Protein AF-A0A9C9TGR4-F1 (afdb_monomer)

Foldseek 3Di:
DDDDDDDPPDPPPPPPPPPPPPCPDDDPPPPVPPPPDVVNPPPPVVCQQVPPVQVVCVVVVHQHPVNVVVVVVVLVVVLVVDPQLVVLVVQLVVCVVVVNPPSNVVSVVSNVVSSD

Sequence (116 aa):
MPAAGADASATETTTADTGTAATTGGQIVKDGSTMPLEDAAGTADTDVAMSAQDVKAQQEGANTAAAAAAAGTQARATASSDPAFTAALEKARTALEQGDEAACLTAVEEARAIQG

Organism: NCBI:txid182270

Mean predicted aligned error: 19.29 Å

Solvent-accessible surface area (backbone atoms only — not comparable to full-atom values): 7264 Å² total; per-residue (Å²): 129,80,84,88,91,76,83,78,74,76,81,78,77,74,74,76,79,77,71,80,72,76,84,71,88,75,83,84,71,86,75,54,85,82,54,83,50,85,82,63,69,66,88,70,57,59,62,61,61,66,23,77,66,26,60,45,18,67,75,70,72,46,86,27,53,67,54,48,51,52,49,50,51,51,52,49,53,54,49,68,66,32,69,67,35,46,51,21,52,51,49,22,51,56,18,57,78,70,68,37,64,67,56,20,50,53,22,50,49,54,33,47,62,68,74,104

pLDDT: mean 71.84, std 17.0, range [39.28, 96.06]

Secondary structure (DSSP, 8-state):
------------------------S------STTS--TTS--S--HHHHTSHHHHHHHHHT---HHHHHHHHHHHHHHHTT-HHHHHHHHHHHHHHHHT-HHHHHHHHHHHHHT--

Structure (mmCIF, N/CA/C/O backbone):
data_AF-A0A9C9TGR4-F1
#
_entry.id   AF-A0A9C9TGR4-F1
#
loop_
_atom_site.group_PDB
_atom_site.id
_atom_site.type_symbol
_atom_site.label_atom_id
_atom_site.label_alt_id
_atom_site.label_comp_id
_atom_site.label_asym_id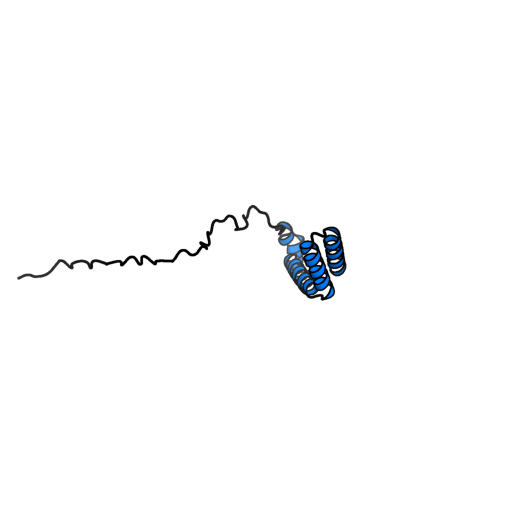
_atom_site.label_entity_id
_atom_site.label_seq_id
_atom_site.pdbx_PDB_ins_code
_atom_site.Cartn_x
_atom_site.Cartn_y
_atom_site.Cartn_z
_atom_site.occupancy
_atom_site.B_iso_or_equiv
_atom_site.auth_seq_id
_atom_site.auth_comp_id
_atom_site.auth_asym_id
_atom_site.auth_atom_id
_atom_site.pdbx_PDB_model_num
ATOM 1 N N . MET A 1 1 ? 1.011 57.135 69.936 1.00 46.81 1 MET A N 1
ATOM 2 C CA . MET A 1 1 ? 2.371 56.562 70.030 1.00 46.81 1 MET A CA 1
ATOM 3 C C . MET A 1 1 ? 2.225 55.213 70.727 1.00 46.81 1 MET A C 1
ATOM 5 O O . MET A 1 1 ? 1.828 55.267 71.888 1.00 46.81 1 MET A O 1
ATOM 9 N N . PRO A 1 2 ? 2.467 54.042 70.090 1.00 44.19 2 PRO A N 1
ATOM 10 C CA . PRO A 1 2 ? 2.631 53.756 68.639 1.00 44.19 2 PRO A CA 1
ATOM 11 C C . PRO A 1 2 ? 1.321 54.040 67.844 1.00 44.19 2 PRO A C 1
ATOM 13 O O . PRO A 1 2 ? 0.483 54.764 68.388 1.00 44.19 2 PRO A O 1
ATOM 16 N N . ALA A 1 3 ? 1.060 53.699 66.566 1.00 39.28 3 ALA A N 1
ATOM 17 C CA . ALA A 1 3 ? 1.812 53.127 65.419 1.00 39.28 3 ALA A CA 1
ATOM 18 C C . ALA A 1 3 ? 1.600 51.632 64.999 1.00 39.28 3 ALA A C 1
ATOM 20 O O . ALA A 1 3 ? 1.877 50.722 65.763 1.00 39.28 3 ALA A O 1
ATOM 21 N N . ALA A 1 4 ? 1.214 51.454 63.719 1.00 44.72 4 ALA A N 1
ATOM 22 C CA . ALA A 1 4 ? 1.365 50.316 62.778 1.00 44.72 4 ALA A CA 1
ATOM 23 C C . ALA A 1 4 ? 0.790 48.903 63.071 1.00 44.72 4 ALA A C 1
ATOM 25 O O . ALA A 1 4 ? 1.081 48.294 64.094 1.00 44.72 4 ALA A O 1
ATOM 26 N N . GLY A 1 5 ? 0.101 48.324 62.066 1.00 43.41 5 GLY A N 1
ATOM 27 C CA . GLY A 1 5 ? -0.085 46.865 61.955 1.00 43.41 5 GLY A CA 1
ATOM 28 C C . GLY A 1 5 ? -1.449 46.343 61.477 1.00 43.41 5 GLY A C 1
ATOM 29 O O . GLY A 1 5 ? -2.063 45.570 62.201 1.00 43.41 5 GLY A O 1
ATOM 30 N N . ALA A 1 6 ? -1.907 46.707 60.273 1.00 43.91 6 ALA A N 1
ATOM 31 C CA . ALA A 1 6 ? -2.901 45.928 59.516 1.00 43.91 6 ALA A CA 1
ATOM 32 C C . ALA A 1 6 ? -2.866 46.355 58.041 1.00 43.91 6 ALA A C 1
ATOM 34 O O . ALA A 1 6 ? -3.569 47.279 57.634 1.00 43.91 6 ALA A O 1
ATOM 35 N N . ASP A 1 7 ? -2.000 45.710 57.260 1.00 40.50 7 ASP A N 1
ATOM 36 C CA . ASP A 1 7 ? -1.973 45.865 55.807 1.00 40.50 7 ASP A CA 1
ATOM 37 C C . ASP A 1 7 ? -3.298 45.319 55.252 1.00 40.50 7 ASP A C 1
ATOM 39 O O . ASP A 1 7 ? -3.603 44.131 55.400 1.00 40.50 7 ASP A O 1
ATOM 43 N N . ALA A 1 8 ? -4.147 46.203 54.725 1.00 43.97 8 ALA A N 1
ATOM 44 C CA . ALA A 1 8 ? -5.459 45.828 54.214 1.00 43.97 8 ALA A CA 1
ATOM 45 C C . ALA A 1 8 ? -5.267 45.100 52.881 1.00 43.97 8 ALA A C 1
ATOM 47 O O . ALA A 1 8 ? -5.222 45.734 51.827 1.00 43.97 8 ALA A O 1
ATOM 48 N N . SER A 1 9 ? -5.106 43.775 52.977 1.00 42.88 9 SER A N 1
ATOM 49 C CA . SER A 1 9 ? -4.819 42.871 51.863 1.00 42.88 9 SER A CA 1
ATOM 50 C C . SER A 1 9 ? -5.637 43.246 50.630 1.00 42.88 9 SER A C 1
ATOM 52 O O . SER A 1 9 ? -6.867 43.348 50.694 1.00 42.88 9 SER A O 1
ATOM 54 N N . ALA A 1 10 ? -4.922 43.516 49.536 1.00 47.78 10 ALA A N 1
ATOM 55 C CA . ALA A 1 10 ? -5.503 44.020 48.307 1.00 47.78 10 ALA A CA 1
ATOM 56 C C . ALA A 1 10 ? -6.675 43.132 47.883 1.00 47.78 10 ALA A C 1
ATOM 58 O O . ALA A 1 10 ? -6.523 41.927 47.691 1.00 47.78 10 ALA A O 1
ATOM 59 N N . THR A 1 11 ? -7.851 43.739 47.722 1.00 45.28 11 THR A N 1
ATOM 60 C CA . THR A 1 11 ? -8.978 43.062 47.086 1.00 45.28 11 THR A CA 1
ATOM 61 C C . THR A 1 11 ? -8.608 42.849 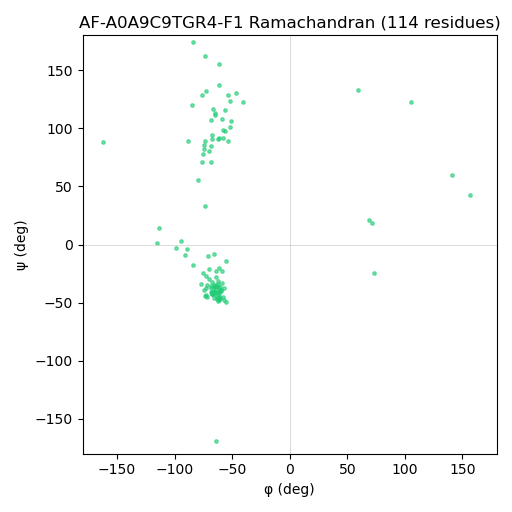45.626 1.00 45.28 11 THR A C 1
ATOM 63 O O . THR A 1 11 ? -8.797 43.746 44.800 1.00 45.28 11 THR A O 1
ATOM 66 N N . GLU A 1 12 ? -8.055 41.674 45.316 1.00 46.66 12 GLU A N 1
ATOM 67 C CA . GLU A 1 12 ? -7.906 41.186 43.950 1.00 46.66 12 GLU A CA 1
ATOM 68 C C . GLU A 1 12 ? -9.294 41.123 43.323 1.00 46.66 12 GLU A C 1
ATOM 70 O O . GLU A 1 12 ? -10.019 40.130 43.402 1.00 46.66 12 GLU A O 1
ATOM 75 N N . THR A 1 13 ? -9.667 42.224 42.676 1.00 48.62 13 THR A N 1
ATOM 76 C CA . THR A 1 13 ? -10.762 42.242 41.721 1.00 48.62 13 THR A CA 1
ATOM 77 C C . THR A 1 13 ? -10.266 41.469 40.512 1.00 48.62 13 THR A C 1
ATOM 79 O O . THR A 1 13 ? -9.804 42.041 39.527 1.00 48.62 13 THR A O 1
ATOM 82 N N . THR A 1 14 ? -10.332 40.140 40.616 1.00 50.38 14 THR A N 1
ATOM 83 C CA . THR A 1 14 ? -10.336 39.266 39.452 1.00 50.38 14 THR A CA 1
ATOM 84 C C . THR A 1 14 ? -11.591 39.628 38.679 1.00 50.38 14 THR A C 1
ATOM 86 O O . THR A 1 14 ? -12.676 39.102 38.928 1.00 50.38 14 THR A O 1
ATOM 89 N N . THR A 1 15 ? -11.446 40.582 37.761 1.00 44.88 15 THR A N 1
ATOM 90 C CA . THR A 1 15 ? -12.374 40.756 36.656 1.00 44.88 15 THR A CA 1
ATOM 91 C C . THR A 1 15 ? -12.369 39.430 35.921 1.00 44.88 15 THR A C 1
ATOM 93 O O . THR A 1 15 ? -11.447 39.138 35.161 1.00 44.88 15 THR A O 1
ATOM 96 N N . ALA A 1 16 ? -13.373 38.602 36.201 1.00 49.22 16 ALA A N 1
ATOM 97 C CA . ALA A 1 16 ? -13.662 37.461 35.367 1.00 49.22 16 ALA A CA 1
ATOM 98 C C . ALA A 1 16 ? -13.944 38.025 33.975 1.00 49.22 16 ALA A C 1
ATOM 100 O O . ALA A 1 16 ? -14.971 38.672 33.760 1.00 49.22 16 ALA A O 1
ATOM 101 N N . ASP A 1 17 ? -13.004 37.817 33.056 1.00 44.94 17 ASP A N 1
ATOM 102 C CA . ASP A 1 17 ? -13.261 37.981 31.639 1.00 44.94 17 ASP A CA 1
ATOM 103 C C . ASP A 1 17 ? -14.349 36.968 31.283 1.00 44.94 17 ASP A C 1
ATOM 105 O O . ASP A 1 17 ? -14.088 35.799 30.999 1.00 44.94 17 ASP A O 1
ATOM 109 N N . THR A 1 18 ? -15.610 37.401 31.351 1.00 51.25 18 THR A N 1
ATOM 110 C CA . THR A 1 18 ? -16.708 36.752 30.640 1.00 51.25 18 THR A CA 1
ATOM 111 C C . THR A 1 18 ? -16.488 37.004 29.159 1.00 51.25 18 THR A C 1
ATOM 113 O O . THR A 1 18 ? -17.205 37.787 28.527 1.00 51.25 18 THR A O 1
ATOM 116 N N . GLY A 1 19 ? -15.462 36.333 28.630 1.00 45.62 19 GLY A N 1
ATOM 117 C CA . GLY A 1 19 ? -15.147 36.245 27.225 1.00 45.62 19 GLY A CA 1
ATOM 118 C C . GLY A 1 19 ? -16.406 35.796 26.514 1.00 45.62 19 GLY A C 1
ATOM 119 O O . GLY A 1 19 ? -16.788 34.625 26.551 1.00 45.62 19 GLY A O 1
ATOM 120 N N . THR A 1 20 ? -17.084 36.762 25.900 1.00 53.00 20 THR A N 1
ATOM 121 C CA . THR A 1 20 ? -18.297 36.536 25.120 1.00 53.00 20 THR A CA 1
ATOM 122 C C . THR A 1 20 ? -17.862 35.933 23.791 1.00 53.00 20 THR A C 1
ATOM 124 O O . THR A 1 20 ? -17.868 36.573 22.742 1.00 53.00 20 THR A O 1
ATOM 127 N N . ALA A 1 21 ? -17.421 34.677 23.862 1.00 52.34 21 ALA A N 1
ATOM 128 C CA . ALA A 1 21 ? -17.152 33.834 22.720 1.00 52.34 21 ALA A CA 1
ATOM 129 C C . ALA A 1 21 ? -18.497 33.539 22.054 1.00 52.34 21 ALA A C 1
ATOM 131 O O . ALA A 1 21 ? -19.209 32.598 22.418 1.00 52.34 21 ALA A O 1
ATOM 132 N N . ALA A 1 22 ? -18.863 34.400 21.103 1.00 51.12 22 ALA A N 1
ATOM 133 C CA . ALA A 1 22 ? -20.032 34.230 20.261 1.00 51.12 22 ALA A CA 1
ATOM 134 C C . ALA A 1 22 ? -19.996 32.821 19.656 1.00 51.12 22 ALA A C 1
ATOM 136 O O . ALA A 1 22 ? -19.182 32.525 18.781 1.00 51.12 22 ALA A O 1
ATOM 137 N N . THR A 1 23 ? -20.862 31.941 20.162 1.00 51.59 23 THR A N 1
ATOM 138 C CA . THR A 1 23 ? -20.899 30.527 19.782 1.00 51.59 23 THR A CA 1
ATOM 139 C C . THR A 1 23 ? -21.538 30.399 18.402 1.00 51.59 23 THR A C 1
ATOM 141 O O . THR A 1 23 ? -22.706 30.053 18.256 1.00 51.59 23 THR A O 1
ATOM 144 N N . THR A 1 24 ? -20.751 30.700 17.371 1.00 52.72 24 THR A N 1
ATOM 145 C CA . THR A 1 24 ? -21.004 30.233 16.007 1.00 52.72 24 THR A CA 1
ATOM 146 C C . THR A 1 24 ? -20.396 28.838 15.908 1.00 52.72 24 THR A C 1
ATOM 148 O O . THR A 1 24 ? -19.217 28.661 16.199 1.00 52.72 24 THR A O 1
ATOM 151 N N . GLY A 1 25 ? -21.240 27.847 15.612 1.00 55.81 25 GLY A N 1
ATOM 152 C CA . GLY A 1 25 ? -21.001 26.425 15.882 1.00 55.81 25 GLY A CA 1
ATOM 153 C C . GLY A 1 25 ? -19.622 25.882 15.489 1.00 55.81 25 GLY A C 1
ATOM 154 O O . GLY A 1 25 ? -19.177 26.043 14.357 1.00 55.81 25 GLY A O 1
ATOM 155 N N . GLY A 1 26 ? -18.985 25.179 16.431 1.00 63.03 26 GLY A N 1
ATOM 156 C CA . GLY A 1 26 ? -17.687 24.537 16.207 1.00 63.03 26 GLY A CA 1
ATOM 157 C C . GLY A 1 26 ? -16.871 24.290 17.476 1.00 63.03 26 GLY A C 1
ATOM 158 O O . GLY A 1 26 ? -15.670 24.541 17.480 1.00 63.03 26 GLY A O 1
ATOM 159 N N . GLN A 1 27 ? -17.488 23.817 18.568 1.00 65.31 27 GLN A N 1
ATOM 160 C CA . GLN A 1 27 ? -16.698 23.335 19.707 1.00 65.31 27 GLN A CA 1
ATOM 161 C C . GLN A 1 27 ? -15.903 22.102 19.256 1.00 65.31 27 GLN A C 1
ATOM 163 O O . GLN A 1 27 ? -16.499 21.068 18.962 1.00 65.31 27 GLN A O 1
ATOM 168 N N . ILE A 1 28 ? -14.569 22.196 19.202 1.00 69.69 28 ILE A N 1
ATOM 169 C CA . ILE A 1 28 ? -13.706 21.030 18.965 1.00 69.69 28 ILE A CA 1
ATOM 170 C C . ILE A 1 28 ? -13.685 20.202 20.253 1.00 69.69 28 ILE A C 1
ATOM 172 O O . ILE A 1 28 ? -12.828 20.377 21.124 1.00 69.69 28 ILE A O 1
ATOM 176 N N . VAL A 1 29 ? -14.681 19.326 20.384 1.00 76.12 29 VAL A N 1
ATOM 177 C CA . VAL A 1 29 ? -14.792 18.384 21.496 1.00 76.12 29 VAL A CA 1
ATOM 178 C C . VAL A 1 29 ? -13.645 17.383 21.379 1.00 76.12 29 VAL A C 1
ATOM 180 O O . VAL A 1 29 ? -13.571 16.619 20.419 1.00 76.12 29 VAL A O 1
ATOM 183 N N . LYS A 1 30 ? -12.738 17.369 22.362 1.00 70.81 30 LYS A N 1
ATOM 184 C CA . LYS A 1 30 ? -11.688 16.341 22.477 1.00 70.81 30 LYS A CA 1
ATOM 185 C C . LYS A 1 30 ? -12.266 15.063 23.093 1.00 70.81 30 LYS A C 1
ATOM 187 O O . LYS A 1 30 ? -11.787 14.595 24.116 1.00 70.81 30 LYS A O 1
ATOM 192 N N . ASP A 1 31 ? -13.318 14.538 22.472 1.00 76.50 31 ASP A N 1
ATOM 193 C CA . ASP A 1 31 ? -14.173 13.456 22.985 1.00 76.50 31 ASP A CA 1
ATOM 194 C C . ASP A 1 31 ? -13.453 12.101 23.128 1.00 76.50 31 ASP A C 1
ATOM 196 O O . ASP A 1 31 ? -14.009 11.137 23.636 1.00 76.50 31 ASP A O 1
ATOM 200 N N . GLY A 1 32 ? -12.219 11.980 22.631 1.00 72.06 32 GLY A N 1
ATOM 201 C CA . GLY A 1 32 ? -11.479 10.715 22.591 1.00 72.06 32 GLY A CA 1
ATOM 202 C C . GLY A 1 32 ? -11.998 9.726 21.543 1.00 72.06 32 GLY A C 1
ATOM 203 O O . GLY A 1 32 ? -11.201 8.966 21.011 1.00 72.06 32 GLY A O 1
ATOM 204 N N . SER A 1 33 ? -13.267 9.824 21.139 1.00 72.62 33 SER A N 1
ATOM 205 C CA . SER A 1 33 ? -13.935 9.013 20.106 1.00 72.62 33 SER A CA 1
ATOM 206 C C . SER A 1 33 ? -13.259 8.997 18.725 1.00 72.62 33 SER A C 1
ATOM 208 O O . SER A 1 33 ? -13.588 8.155 17.894 1.00 72.62 33 SER A O 1
ATOM 210 N N . THR A 1 34 ? -12.318 9.911 18.457 1.00 69.38 34 THR A N 1
ATOM 211 C CA . THR A 1 34 ? -11.492 9.935 17.232 1.00 69.38 34 THR A CA 1
ATOM 212 C C . THR A 1 34 ? -9.999 9.711 17.488 1.00 69.38 34 THR A C 1
ATOM 214 O O . THR A 1 34 ? -9.211 9.782 16.545 1.00 69.38 34 THR A O 1
ATOM 217 N N . MET A 1 35 ? -9.573 9.495 18.736 1.00 71.50 35 MET A N 1
ATOM 218 C CA . MET A 1 35 ? -8.225 8.998 19.005 1.00 71.50 35 MET A CA 1
ATOM 219 C C . MET A 1 35 ? -8.212 7.500 18.684 1.00 71.50 35 MET A C 1
ATOM 221 O O . MET A 1 35 ? -9.085 6.783 19.176 1.00 71.50 35 MET A O 1
ATOM 225 N N . PRO A 1 36 ? -7.258 7.003 17.875 1.00 74.06 36 PRO A N 1
ATOM 226 C CA . PRO A 1 36 ? -7.051 5.570 17.740 1.00 74.06 36 PRO A CA 1
ATOM 227 C C . PRO A 1 36 ? -6.789 4.986 19.129 1.00 74.06 36 PRO A C 1
ATOM 229 O O . PRO A 1 36 ? -5.817 5.358 19.785 1.00 74.06 36 PRO A O 1
ATOM 232 N N . LEU A 1 37 ? -7.688 4.119 19.595 1.00 68.75 37 LEU A N 1
ATOM 233 C CA . LEU A 1 37 ? -7.466 3.351 20.815 1.00 68.75 37 LEU A CA 1
ATOM 234 C C . LEU A 1 37 ? -6.226 2.480 20.596 1.00 68.75 37 LEU A C 1
ATOM 236 O O . LEU A 1 37 ? -6.111 1.859 19.545 1.00 68.75 37 LEU A O 1
ATOM 240 N N . GLU A 1 38 ? -5.336 2.378 21.580 1.00 61.47 38 GLU A N 1
ATOM 241 C CA . GLU A 1 38 ? -4.162 1.488 21.491 1.00 61.47 38 GLU A CA 1
ATOM 242 C C . GLU A 1 38 ? -4.571 0.002 21.347 1.00 61.47 38 GLU A C 1
ATOM 244 O O . GLU A 1 38 ? -3.806 -0.809 20.834 1.00 61.47 38 GLU A O 1
ATOM 249 N N . ASP A 1 39 ? -5.811 -0.328 21.733 1.00 55.88 39 ASP A N 1
ATOM 250 C CA . ASP A 1 39 ? -6.475 -1.626 21.539 1.00 55.88 39 ASP A CA 1
ATOM 251 C C . ASP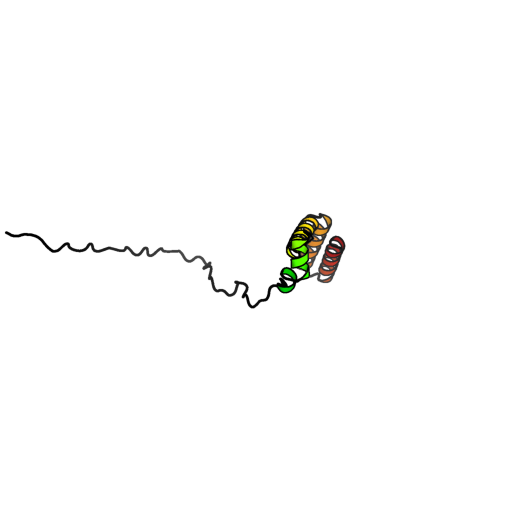 A 1 39 ? -6.945 -1.868 20.089 1.00 55.88 39 ASP A C 1
ATOM 253 O O . ASP A 1 39 ? -7.034 -3.007 19.629 1.00 55.88 39 ASP A O 1
ATOM 257 N N . ALA A 1 40 ? -7.174 -0.798 19.316 1.00 57.94 40 ALA A N 1
ATOM 258 C CA . ALA A 1 40 ? -7.288 -0.900 17.869 1.00 57.94 40 ALA A CA 1
ATOM 259 C C . ALA A 1 40 ? -5.880 -1.114 17.309 1.00 57.94 40 ALA A C 1
ATOM 261 O O . ALA A 1 40 ? -5.226 -0.169 16.866 1.00 57.94 40 ALA A O 1
ATOM 262 N N . ALA A 1 41 ? -5.434 -2.372 17.349 1.00 55.31 41 ALA A N 1
ATOM 263 C CA . ALA A 1 41 ? -4.170 -2.839 16.807 1.00 55.31 41 ALA A CA 1
ATOM 264 C C . ALA A 1 41 ? -4.038 -2.430 15.332 1.00 55.31 41 ALA A C 1
ATOM 266 O O . ALA A 1 41 ? -4.411 -3.161 14.409 1.00 55.31 41 ALA A O 1
ATOM 267 N N . GLY A 1 42 ? -3.481 -1.238 15.108 1.00 54.28 42 GLY A N 1
ATOM 268 C CA . GLY A 1 42 ? -2.915 -0.867 13.828 1.00 54.28 42 GLY A CA 1
ATOM 269 C C . GLY A 1 42 ? -1.927 -1.964 13.472 1.00 54.28 42 GLY A C 1
ATOM 270 O O . GLY A 1 42 ? -1.099 -2.334 14.301 1.00 54.28 42 GLY A O 1
ATOM 271 N N . THR A 1 43 ? -2.037 -2.515 12.265 1.00 56.56 43 THR A N 1
ATOM 272 C CA . THR A 1 43 ? -1.355 -3.753 11.852 1.00 56.56 43 THR A CA 1
ATOM 273 C C . THR A 1 43 ? 0.154 -3.573 11.619 1.00 56.56 43 THR A C 1
ATOM 275 O O . THR A 1 43 ? 0.738 -4.199 10.736 1.00 56.56 43 THR A O 1
ATOM 278 N N . ALA A 1 44 ? 0.787 -2.686 12.387 1.00 56.59 44 ALA A N 1
ATOM 279 C CA . ALA A 1 44 ? 2.206 -2.693 12.669 1.00 56.59 44 ALA A CA 1
ATOM 280 C C . ALA A 1 44 ? 2.499 -3.923 13.535 1.00 56.59 44 ALA A C 1
ATOM 282 O O . ALA A 1 44 ? 2.508 -3.862 14.766 1.00 56.59 44 ALA A O 1
ATOM 283 N N . ASP A 1 45 ? 2.696 -5.049 12.854 1.00 62.00 45 ASP A N 1
ATOM 284 C CA . ASP A 1 45 ? 3.149 -6.299 13.446 1.00 62.00 45 ASP A CA 1
ATOM 285 C 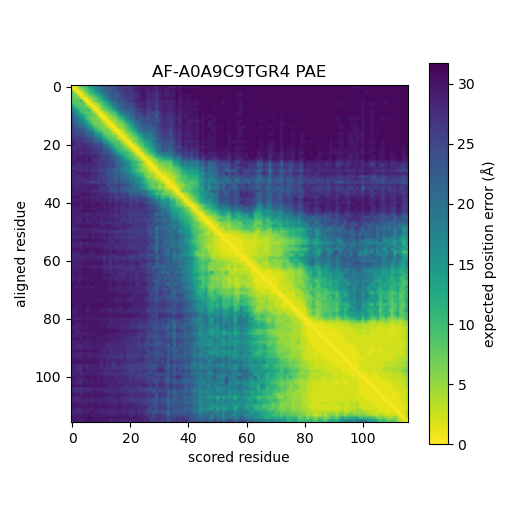C . ASP A 1 45 ? 4.480 -6.040 14.174 1.00 62.00 45 ASP A C 1
ATOM 287 O O . ASP A 1 45 ? 5.549 -5.889 13.572 1.00 62.00 45 ASP A O 1
ATOM 291 N N . THR A 1 46 ? 4.378 -5.841 15.488 1.00 60.81 46 THR A N 1
ATOM 292 C CA . THR A 1 46 ? 5.496 -5.367 16.314 1.00 60.81 46 THR A CA 1
ATOM 293 C C . THR A 1 46 ? 6.519 -6.489 16.494 1.00 60.81 46 THR A C 1
ATOM 295 O O . THR A 1 46 ? 7.719 -6.225 16.584 1.00 60.81 46 THR A O 1
ATOM 298 N N . ASP A 1 47 ? 6.058 -7.742 16.427 1.00 61.41 47 ASP A N 1
ATOM 299 C CA . ASP A 1 47 ? 6.890 -8.938 16.397 1.00 61.41 47 ASP A CA 1
ATOM 300 C C . ASP A 1 47 ? 7.726 -9.028 15.114 1.00 61.41 47 ASP A C 1
ATOM 302 O O . ASP A 1 47 ? 8.894 -9.402 15.195 1.00 61.41 47 ASP A O 1
ATOM 306 N N . VAL A 1 48 ? 7.220 -8.619 13.941 1.00 64.50 48 VAL A N 1
ATOM 307 C CA . VAL A 1 48 ? 8.048 -8.509 12.719 1.00 64.50 48 VAL A CA 1
ATOM 308 C C . VAL A 1 48 ? 9.175 -7.488 12.907 1.00 64.50 48 VAL A C 1
ATOM 310 O O . VAL A 1 48 ? 10.332 -7.791 12.596 1.00 64.50 48 VAL A O 1
ATOM 313 N N . ALA A 1 49 ? 8.865 -6.313 13.463 1.00 64.56 49 ALA A N 1
ATOM 314 C CA . ALA A 1 49 ? 9.828 -5.229 13.679 1.00 64.56 49 ALA A CA 1
ATOM 315 C C . ALA A 1 49 ? 10.881 -5.518 14.768 1.00 64.56 49 ALA A C 1
ATOM 317 O O . ALA A 1 49 ? 11.946 -4.906 14.751 1.00 64.56 49 ALA A O 1
ATOM 318 N N . MET A 1 50 ? 10.615 -6.447 15.692 1.00 71.31 50 MET A N 1
ATOM 319 C CA . MET A 1 50 ? 11.580 -6.919 16.702 1.00 71.31 50 MET A CA 1
ATOM 320 C C . MET A 1 50 ? 11.990 -8.389 16.518 1.00 71.31 50 MET A C 1
ATOM 322 O O . MET A 1 50 ? 12.587 -8.995 17.410 1.00 71.31 50 MET A O 1
ATOM 326 N N . SER A 1 51 ? 11.691 -8.973 15.356 1.00 77.88 51 SER A N 1
ATOM 327 C CA . SER A 1 51 ? 11.959 -10.383 15.076 1.00 77.88 51 SER A CA 1
ATOM 328 C C . SER A 1 51 ? 13.454 -10.702 15.144 1.00 77.88 51 SER A C 1
ATOM 330 O O . SER A 1 51 ? 14.315 -9.867 14.862 1.00 77.88 51 SER A O 1
ATOM 332 N N . ALA A 1 52 ? 13.796 -11.964 15.418 1.00 80.38 52 ALA A N 1
ATOM 333 C CA . ALA A 1 52 ? 15.188 -12.423 15.354 1.00 80.38 52 ALA A CA 1
ATOM 334 C C . ALA A 1 52 ? 15.826 -12.221 13.9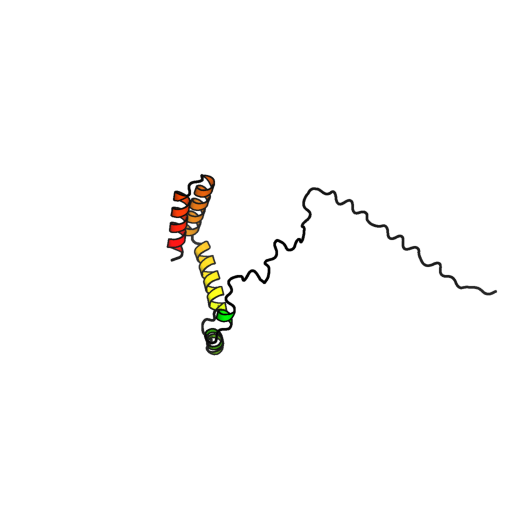59 1.00 80.38 52 ALA A C 1
ATOM 336 O O . ALA A 1 52 ? 17.049 -12.143 13.843 1.00 80.38 52 ALA A O 1
ATOM 337 N N . GLN A 1 53 ? 15.005 -12.119 12.905 1.00 81.50 53 GLN A N 1
ATOM 338 C CA . GLN A 1 53 ? 15.444 -11.760 11.557 1.00 81.50 53 GLN A CA 1
ATOM 339 C C . GLN A 1 53 ? 15.811 -10.274 11.461 1.00 81.50 53 GLN A C 1
ATOM 341 O O . GLN A 1 53 ? 16.865 -9.960 10.912 1.00 81.50 53 GLN A O 1
ATOM 346 N N . ASP A 1 54 ? 15.014 -9.378 12.049 1.00 85.00 54 ASP A N 1
ATOM 347 C CA . ASP A 1 54 ? 15.324 -7.946 12.106 1.00 85.00 54 ASP A CA 1
ATOM 348 C C . ASP A 1 54 ? 16.565 -7.659 12.963 1.00 85.00 54 ASP A C 1
ATOM 350 O O . ASP A 1 54 ? 17.494 -7.002 12.505 1.00 85.00 54 ASP A O 1
ATOM 354 N N . VAL A 1 55 ? 1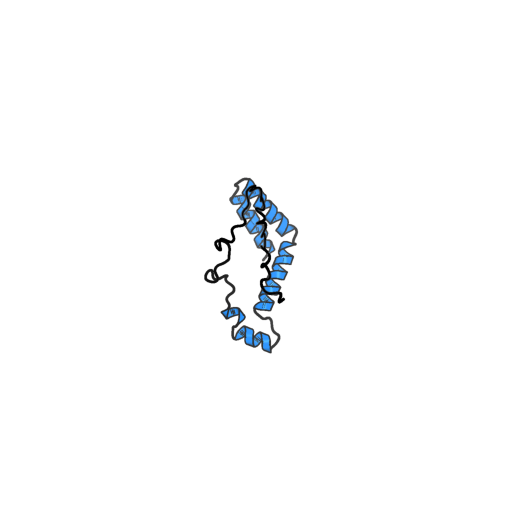6.669 -8.262 14.153 1.00 83.50 55 VAL A N 1
ATOM 355 C CA . VAL A 1 55 ? 17.853 -8.148 15.033 1.00 83.50 55 VAL A CA 1
ATOM 356 C C . VAL A 1 55 ? 19.132 -8.639 14.341 1.00 83.50 55 VAL A C 1
ATOM 358 O O . VAL A 1 55 ? 20.224 -8.108 14.572 1.00 83.50 55 VAL A O 1
ATOM 361 N N . LYS A 1 56 ? 19.024 -9.648 13.470 1.00 84.56 56 LYS A N 1
ATOM 362 C CA . LYS A 1 56 ? 20.137 -10.087 12.625 1.00 84.56 56 LYS A CA 1
ATOM 363 C C . LYS A 1 56 ? 20.436 -9.066 11.521 1.00 84.56 56 LYS A C 1
ATOM 365 O O . LYS A 1 56 ? 21.597 -8.708 11.340 1.00 84.56 56 LYS A O 1
ATOM 370 N N . ALA A 1 57 ? 19.413 -8.552 10.838 1.00 85.12 57 ALA A N 1
ATOM 371 C CA . ALA A 1 57 ? 19.568 -7.528 9.808 1.00 85.12 57 ALA A CA 1
ATOM 372 C C . ALA A 1 57 ? 20.210 -6.238 10.352 1.00 85.12 57 ALA A C 1
ATOM 374 O O . ALA A 1 57 ? 21.106 -5.697 9.709 1.00 85.12 57 ALA A O 1
ATOM 375 N N . GLN A 1 58 ? 19.848 -5.803 11.564 1.00 84.19 58 GLN A N 1
ATOM 376 C CA . GLN A 1 58 ? 20.468 -4.665 12.253 1.00 84.19 58 GLN A CA 1
ATOM 377 C C . GLN A 1 58 ? 21.973 -4.866 12.500 1.00 84.19 58 GLN A C 1
ATOM 379 O O . GLN A 1 58 ? 22.746 -3.925 12.341 1.00 84.19 58 GLN A O 1
ATOM 384 N N . GLN A 1 59 ? 22.405 -6.079 12.863 1.00 85.69 59 GLN A N 1
ATOM 385 C CA . GLN A 1 59 ? 23.824 -6.387 13.099 1.00 85.69 59 GLN A CA 1
ATOM 386 C C . GLN A 1 59 ? 24.632 -6.551 11.806 1.00 85.69 59 GLN A C 1
ATOM 388 O O . GLN A 1 59 ? 25.807 -6.196 11.768 1.00 85.69 59 GLN A O 1
ATOM 393 N N . GLU A 1 60 ? 24.017 -7.083 10.749 1.00 87.50 60 GLU A N 1
ATOM 394 C CA . GLU A 1 60 ? 24.665 -7.315 9.450 1.00 87.50 60 GLU A CA 1
ATOM 395 C C . GLU A 1 60 ? 24.552 -6.109 8.493 1.00 87.50 60 GLU A C 1
ATOM 397 O O . GLU A 1 60 ? 25.116 -6.136 7.401 1.00 87.50 60 GLU A O 1
ATOM 402 N N . GLY A 1 61 ? 23.838 -5.046 8.884 1.00 80.19 61 GLY A N 1
ATOM 403 C CA . GLY A 1 61 ? 23.568 -3.878 8.036 1.00 80.19 61 GLY A CA 1
ATOM 404 C C . GLY A 1 61 ? 22.620 -4.169 6.865 1.00 80.19 61 GLY A C 1
ATOM 405 O O . GLY A 1 61 ? 22.633 -3.450 5.865 1.00 80.19 61 GLY A O 1
ATOM 406 N N . ALA A 1 62 ? 21.826 -5.237 6.963 1.00 80.81 62 ALA A N 1
ATOM 407 C CA . ALA A 1 62 ? 20.856 -5.642 5.953 1.00 80.81 62 ALA A CA 1
ATOM 408 C C . ALA A 1 62 ? 19.519 -4.889 6.105 1.00 80.81 62 ALA A C 1
ATOM 410 O O . ALA A 1 62 ? 19.306 -4.118 7.040 1.00 80.81 62 ALA A O 1
ATOM 411 N N . ASN A 1 63 ? 18.600 -5.106 5.160 1.00 80.88 63 ASN A N 1
ATOM 412 C CA . ASN A 1 63 ? 17.315 -4.409 5.120 1.00 80.88 63 ASN A CA 1
ATOM 413 C C . ASN A 1 63 ? 16.407 -4.833 6.293 1.00 80.88 63 ASN A C 1
ATOM 415 O O . ASN A 1 63 ? 15.877 -5.943 6.293 1.00 80.88 63 ASN A O 1
ATOM 419 N N . THR A 1 64 ? 16.234 -3.949 7.276 1.00 83.88 64 THR A N 1
ATOM 420 C CA . THR A 1 64 ? 15.325 -4.131 8.420 1.00 83.88 64 THR A CA 1
ATOM 421 C C . THR A 1 64 ? 13.863 -3.963 8.000 1.00 83.88 64 THR A C 1
ATOM 423 O O . THR A 1 64 ? 13.566 -3.343 6.979 1.00 83.88 64 THR A O 1
ATOM 426 N N . ALA A 1 65 ? 12.919 -4.446 8.803 1.00 79.31 65 ALA A N 1
ATOM 427 C CA . ALA A 1 65 ? 11.487 -4.223 8.624 1.00 79.31 65 ALA A CA 1
ATOM 428 C C . ALA A 1 65 ? 11.145 -2.722 8.591 1.00 79.31 65 ALA A C 1
ATOM 430 O O . ALA A 1 65 ? 10.338 -2.287 7.771 1.00 79.31 65 ALA A O 1
ATOM 431 N N . ALA A 1 66 ? 11.819 -1.908 9.413 1.00 77.31 66 ALA A N 1
ATOM 432 C CA . ALA A 1 66 ? 11.686 -0.451 9.388 1.00 77.31 66 ALA A CA 1
ATOM 433 C C . ALA A 1 66 ? 12.193 0.163 8.067 1.00 77.31 66 ALA A C 1
ATOM 435 O O . ALA A 1 66 ? 11.525 1.022 7.487 1.00 77.31 66 ALA A O 1
ATOM 436 N N . ALA A 1 67 ? 13.338 -0.299 7.552 1.00 76.19 67 ALA A N 1
ATOM 437 C CA . ALA A 1 67 ? 13.871 0.146 6.264 1.00 76.19 67 ALA A CA 1
ATOM 438 C C . ALA A 1 67 ? 13.001 -0.329 5.084 1.00 76.19 67 ALA A C 1
ATOM 440 O O . ALA A 1 67 ? 12.750 0.445 4.161 1.00 76.19 67 ALA A O 1
ATOM 441 N N . ALA A 1 68 ? 12.452 -1.544 5.147 1.00 79.31 68 ALA A N 1
ATOM 442 C CA . ALA A 1 68 ? 11.501 -2.073 4.174 1.00 79.31 68 ALA A CA 1
ATOM 443 C C . ALA A 1 68 ? 10.172 -1.295 4.176 1.00 79.31 68 ALA A C 1
ATOM 445 O O . ALA A 1 68 ? 9.655 -0.974 3.108 1.00 79.31 68 ALA A O 1
ATOM 446 N N . ALA A 1 69 ? 9.647 -0.918 5.346 1.00 76.88 69 ALA A N 1
ATOM 447 C CA . ALA A 1 69 ? 8.454 -0.077 5.466 1.00 76.88 69 ALA A CA 1
ATOM 448 C C . ALA A 1 69 ? 8.694 1.348 4.933 1.00 76.88 69 ALA A C 1
ATOM 450 O O . ALA A 1 69 ? 7.851 1.898 4.216 1.00 76.88 69 ALA A O 1
ATOM 451 N N . ALA A 1 70 ? 9.865 1.931 5.208 1.00 75.62 70 ALA A N 1
ATOM 452 C CA . ALA A 1 70 ? 10.272 3.210 4.631 1.00 75.62 70 ALA A CA 1
ATOM 453 C C . ALA A 1 70 ? 10.408 3.120 3.100 1.00 75.62 70 ALA A C 1
ATOM 455 O O . ALA A 1 70 ? 9.868 3.965 2.388 1.00 75.62 70 ALA A O 1
ATOM 456 N N . ALA A 1 71 ? 11.045 2.067 2.579 1.00 75.19 71 ALA A N 1
ATOM 457 C CA . ALA A 1 71 ? 11.171 1.816 1.144 1.00 75.19 71 ALA A CA 1
ATOM 458 C C . ALA A 1 71 ? 9.809 1.590 0.465 1.00 75.19 71 ALA A C 1
ATOM 460 O O . ALA A 1 71 ? 9.563 2.155 -0.596 1.00 75.19 71 ALA A O 1
ATOM 461 N N . GLY A 1 72 ? 8.892 0.848 1.093 1.00 72.19 72 GLY A N 1
ATOM 462 C CA . GLY A 1 72 ? 7.518 0.671 0.612 1.00 72.19 72 GLY A CA 1
ATOM 463 C C . GLY A 1 72 ? 6.719 1.978 0.605 1.00 72.19 72 GLY A C 1
ATOM 464 O O . GLY A 1 72 ? 5.965 2.241 -0.330 1.00 72.19 72 GLY A O 1
ATOM 465 N N . THR A 1 73 ? 6.937 2.848 1.595 1.00 71.94 73 THR A N 1
ATOM 466 C CA . THR A 1 73 ? 6.336 4.192 1.637 1.00 71.94 73 THR A CA 1
ATOM 467 C C . THR A 1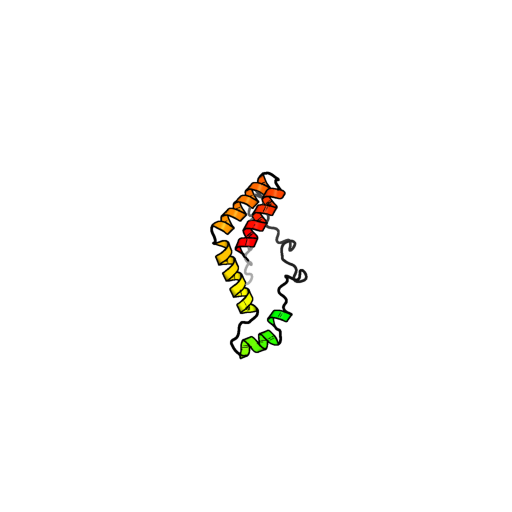 73 ? 6.878 5.078 0.511 1.00 71.94 73 THR A C 1
ATOM 469 O O . THR A 1 73 ? 6.099 5.743 -0.169 1.00 71.94 73 THR A O 1
ATOM 472 N N . GLN A 1 74 ? 8.190 5.038 0.258 1.00 65.62 74 GLN A N 1
ATOM 473 C CA . GLN A 1 74 ? 8.842 5.755 -0.846 1.00 65.62 74 GLN A CA 1
ATOM 474 C C . GLN A 1 74 ? 8.346 5.246 -2.211 1.00 65.62 74 GLN A C 1
ATOM 476 O O . GLN A 1 74 ? 7.935 6.047 -3.046 1.00 65.62 74 GLN A O 1
ATOM 481 N N . ALA A 1 75 ? 8.293 3.924 -2.407 1.00 64.44 75 ALA A N 1
ATOM 482 C CA . ALA A 1 75 ? 7.783 3.290 -3.625 1.00 64.44 75 ALA A CA 1
ATOM 483 C C . ALA A 1 75 ? 6.304 3.628 -3.878 1.00 64.44 75 ALA A C 1
ATOM 485 O O . ALA A 1 75 ? 5.904 3.911 -5.009 1.00 64.44 75 ALA A O 1
ATOM 486 N N . ARG A 1 76 ? 5.486 3.675 -2.818 1.00 66.81 76 ARG A N 1
ATOM 487 C CA . ARG A 1 76 ? 4.088 4.108 -2.908 1.00 66.81 76 ARG A CA 1
ATOM 488 C C . ARG A 1 76 ? 3.968 5.598 -3.222 1.00 66.81 76 ARG A C 1
ATOM 490 O O . ARG A 1 76 ? 3.063 5.967 -3.963 1.00 66.81 76 ARG A O 1
ATOM 497 N N . ALA A 1 77 ? 4.859 6.448 -2.712 1.00 66.69 77 ALA A N 1
ATOM 498 C CA . ALA A 1 77 ? 4.893 7.871 -3.051 1.00 66.69 77 ALA A CA 1
ATOM 499 C C . ALA A 1 77 ? 5.298 8.102 -4.520 1.00 66.69 77 ALA A C 1
ATOM 501 O O . ALA A 1 77 ? 4.663 8.907 -5.203 1.00 66.69 77 ALA A O 1
ATOM 502 N N . THR A 1 78 ? 6.274 7.351 -5.045 1.00 66.12 78 THR A N 1
ATOM 503 C CA . THR A 1 78 ? 6.640 7.414 -6.471 1.00 66.12 78 THR A CA 1
ATOM 504 C C . THR A 1 78 ? 5.535 6.869 -7.373 1.00 66.12 78 THR A C 1
ATOM 506 O O . THR A 1 78 ? 5.198 7.526 -8.350 1.00 66.12 78 THR A O 1
ATOM 509 N N . ALA A 1 79 ? 4.889 5.753 -7.018 1.00 63.09 79 ALA A N 1
ATOM 510 C CA . ALA A 1 79 ? 3.720 5.245 -7.746 1.00 63.09 79 ALA A CA 1
ATOM 511 C C . ALA A 1 79 ? 2.519 6.211 -7.676 1.00 63.09 79 ALA A C 1
ATOM 513 O O . ALA A 1 79 ? 1.803 6.385 -8.655 1.00 63.09 79 ALA A O 1
ATOM 514 N N . SER A 1 80 ? 2.337 6.917 -6.553 1.00 64.75 80 SER A N 1
ATOM 515 C CA . SER A 1 80 ? 1.320 7.977 -6.413 1.00 64.75 80 SER A CA 1
ATOM 516 C C . SER A 1 80 ? 1.644 9.248 -7.207 1.00 64.75 80 SER A C 1
ATOM 518 O O . SER A 1 80 ? 0.793 10.126 -7.305 1.00 64.75 80 SER A O 1
ATOM 520 N N . SER A 1 81 ? 2.859 9.354 -7.751 1.00 75.94 81 SER A N 1
ATOM 521 C CA . SER A 1 81 ? 3.293 10.441 -8.636 1.00 75.94 81 SER A CA 1
ATOM 522 C C . SER A 1 81 ? 3.231 10.050 -10.118 1.00 75.94 81 SER A C 1
ATOM 524 O O . SER A 1 81 ? 3.532 10.878 -10.978 1.00 75.94 81 SER A O 1
ATOM 526 N N . ASP A 1 82 ? 2.869 8.802 -10.434 1.00 85.25 82 ASP A N 1
ATOM 527 C CA . ASP A 1 82 ? 2.732 8.345 -11.812 1.00 85.25 82 ASP A CA 1
ATOM 528 C C . ASP A 1 82 ? 1.464 8.950 -12.460 1.00 85.25 82 ASP A C 1
ATOM 530 O O . ASP A 1 82 ? 0.380 8.936 -11.856 1.00 85.25 82 ASP A O 1
ATOM 534 N N . PRO A 1 83 ? 1.559 9.507 -13.684 1.00 86.12 83 PRO A N 1
ATOM 535 C CA . PRO A 1 83 ? 0.429 10.165 -14.332 1.00 86.12 83 PRO A CA 1
ATOM 536 C C . PRO A 1 83 ? -0.673 9.187 -14.763 1.00 86.12 83 PRO A C 1
ATOM 538 O O . PRO A 1 83 ? -1.842 9.572 -14.761 1.00 86.12 83 PRO A O 1
ATOM 541 N N . ALA A 1 84 ? -0.349 7.934 -15.098 1.00 87.06 84 ALA A N 1
ATOM 542 C CA . ALA A 1 84 ? -1.350 6.925 -15.435 1.00 87.06 84 ALA A CA 1
ATOM 543 C C . ALA A 1 84 ? -2.074 6.431 -14.173 1.00 87.06 84 ALA A C 1
ATOM 545 O O . ALA A 1 84 ? -3.298 6.294 -14.190 1.00 87.06 84 ALA A O 1
ATOM 546 N N . PHE A 1 85 ? -1.354 6.254 -13.059 1.00 89.25 85 PHE A N 1
ATOM 547 C CA . PHE A 1 85 ? -1.966 5.951 -11.762 1.00 89.25 85 PHE A CA 1
ATOM 548 C C . PHE A 1 85 ? -2.907 7.076 -11.307 1.00 89.25 85 PHE A C 1
ATOM 550 O O . PHE A 1 85 ? -4.038 6.822 -10.889 1.00 89.25 85 PHE A O 1
ATOM 557 N N . THR A 1 86 ? -2.472 8.331 -11.449 1.00 89.56 86 THR A N 1
ATOM 558 C CA . THR A 1 86 ? -3.283 9.511 -11.111 1.00 89.56 86 THR A CA 1
ATOM 559 C C . THR A 1 86 ? -4.550 9.580 -11.970 1.00 89.56 86 THR A C 1
ATOM 561 O O . THR A 1 86 ? -5.646 9.714 -11.427 1.00 89.56 86 THR A O 1
ATOM 564 N N . ALA A 1 87 ? -4.433 9.386 -13.288 1.00 91.06 87 ALA A N 1
ATOM 565 C CA . ALA A 1 87 ? -5.580 9.358 -14.198 1.00 91.06 87 ALA A CA 1
ATOM 566 C C . ALA A 1 87 ? -6.562 8.208 -13.891 1.00 91.06 87 ALA A C 1
ATOM 568 O O . ALA A 1 87 ? -7.777 8.387 -13.992 1.00 91.06 87 ALA A O 1
ATOM 569 N N . ALA A 1 88 ? -6.068 7.036 -13.476 1.00 92.12 88 ALA A N 1
ATOM 570 C CA . ALA A 1 88 ? -6.916 5.924 -13.044 1.00 92.12 88 ALA A CA 1
ATOM 571 C C . ALA A 1 88 ? -7.699 6.259 -11.756 1.00 92.12 88 ALA A C 1
ATOM 573 O O . ALA A 1 88 ? -8.895 5.981 -11.666 1.00 92.12 88 ALA A O 1
ATOM 574 N N . LEU A 1 89 ? -7.079 6.949 -10.791 1.00 91.25 89 LEU A N 1
ATOM 575 C CA . LEU A 1 89 ? -7.786 7.447 -9.604 1.00 91.25 89 LEU A CA 1
ATOM 576 C C . LEU A 1 89 ? -8.836 8.523 -9.932 1.00 91.25 89 LEU A C 1
ATOM 578 O O . LEU A 1 89 ? -9.885 8.562 -9.288 1.00 91.25 89 LEU A O 1
ATOM 582 N N . GLU A 1 90 ? -8.594 9.385 -10.921 1.00 92.56 90 GLU A N 1
ATOM 583 C CA . GLU A 1 90 ? -9.576 10.382 -11.375 1.00 92.56 90 GLU A CA 1
ATOM 584 C C . GLU A 1 90 ? -10.790 9.734 -12.058 1.00 92.56 90 GLU A C 1
ATOM 586 O O . GLU A 1 90 ? -11.929 10.096 -11.745 1.00 92.56 90 GLU A O 1
ATOM 591 N N . LYS A 1 91 ? -10.575 8.712 -12.903 1.00 91.50 91 LYS A N 1
ATOM 592 C CA . LYS A 1 91 ? -11.661 7.875 -13.449 1.00 91.50 91 LYS A CA 1
ATOM 593 C C . LYS A 1 91 ? -12.491 7.236 -12.332 1.00 91.50 91 LYS A C 1
ATOM 595 O O . LYS A 1 91 ? -13.715 7.319 -12.369 1.00 91.50 91 LYS A O 1
ATOM 600 N N . ALA A 1 92 ? -11.841 6.639 -11.328 1.00 93.56 92 ALA A N 1
ATOM 601 C CA . ALA A 1 92 ? -12.528 5.986 -10.212 1.00 93.56 92 ALA A CA 1
ATOM 602 C C . ALA A 1 92 ? -13.393 6.973 -9.407 1.00 93.56 92 ALA A C 1
ATOM 604 O O . ALA A 1 92 ? -14.533 6.662 -9.071 1.00 93.56 92 ALA A O 1
ATOM 605 N N . ARG A 1 93 ? -12.895 8.192 -9.151 1.00 91.44 93 ARG A N 1
ATOM 606 C CA . ARG A 1 93 ? -13.675 9.270 -8.509 1.00 91.44 93 ARG A CA 1
ATOM 607 C C . ARG A 1 93 ? -14.888 9.672 -9.346 1.00 91.44 93 ARG A C 1
ATOM 609 O O . ARG A 1 93 ? -15.996 9.683 -8.826 1.00 91.44 93 ARG A O 1
ATOM 616 N N . THR A 1 94 ? -14.683 9.896 -10.642 1.00 96.06 94 THR A N 1
ATOM 617 C CA . THR A 1 94 ? -15.750 10.264 -11.587 1.00 96.06 94 THR A CA 1
ATOM 618 C C . THR A 1 94 ? -16.838 9.184 -11.675 1.00 96.06 94 THR A C 1
ATOM 620 O O . THR A 1 94 ? -18.023 9.497 -11.769 1.00 96.06 94 THR A O 1
ATOM 623 N N . ALA A 1 95 ? -16.454 7.907 -11.603 1.00 94.81 95 ALA A N 1
ATOM 624 C CA . ALA A 1 95 ? -17.385 6.783 -11.567 1.00 94.81 95 ALA A CA 1
ATOM 625 C C . ALA A 1 95 ? -18.192 6.732 -10.255 1.00 94.81 95 ALA A C 1
ATOM 627 O O . ALA A 1 95 ? -19.405 6.533 -10.295 1.00 94.81 95 ALA A O 1
ATOM 628 N N . LEU A 1 96 ? -17.561 6.995 -9.101 1.00 92.25 96 LEU A N 1
ATOM 629 C CA . LEU A 1 96 ? -18.256 7.117 -7.809 1.00 92.25 96 LEU A CA 1
ATOM 630 C C . LEU A 1 96 ? -19.268 8.273 -7.796 1.00 92.25 96 LEU A C 1
ATOM 632 O O . LEU A 1 96 ? -20.374 8.102 -7.290 1.00 92.25 96 LEU A O 1
ATOM 636 N N . GLU A 1 97 ? -18.928 9.424 -8.381 1.00 94.62 97 GLU A N 1
ATOM 637 C CA . GLU A 1 97 ? -19.839 10.574 -8.515 1.00 94.62 97 GLU A CA 1
ATOM 638 C C . GLU A 1 97 ? -21.063 10.265 -9.395 1.00 94.62 97 GLU A C 1
ATOM 640 O O . GLU A 1 97 ? -22.131 10.843 -9.197 1.00 94.62 97 GLU A O 1
ATOM 645 N N . GLN A 1 98 ? -20.923 9.335 -10.344 1.00 93.81 98 GLN A N 1
ATOM 646 C CA . GLN A 1 98 ? -22.001 8.865 -11.222 1.00 93.81 98 GLN A CA 1
ATOM 647 C C . GLN A 1 98 ? -22.755 7.643 -10.668 1.00 93.81 98 GLN A C 1
ATOM 649 O O . GLN A 1 98 ? -23.787 7.266 -11.223 1.00 93.81 98 GLN A O 1
ATOM 654 N N . GLY A 1 99 ? -22.269 7.027 -9.584 1.00 94.69 99 GLY A N 1
ATOM 655 C CA . GLY A 1 99 ? -22.804 5.771 -9.051 1.00 94.69 99 GLY A CA 1
ATOM 656 C C . GLY A 1 99 ? -22.504 4.538 -9.915 1.00 94.69 99 GLY A C 1
ATOM 657 O O . GLY A 1 99 ? -23.178 3.521 -9.769 1.00 94.69 99 GLY A O 1
ATOM 658 N N . ASP A 1 100 ? -21.518 4.608 -10.815 1.00 95.06 100 ASP A N 1
ATOM 659 C CA . ASP A 1 100 ? -21.112 3.488 -11.671 1.00 95.06 100 ASP A CA 1
ATOM 660 C C . ASP A 1 100 ? -20.042 2.635 -10.970 1.00 95.06 100 ASP A C 1
ATOM 662 O O . ASP A 1 100 ? -18.831 2.847 -11.083 1.00 95.06 100 ASP A O 1
ATOM 666 N N . GLU A 1 101 ? -20.510 1.648 -10.208 1.00 94.19 101 GLU A N 1
ATOM 667 C CA . GLU A 1 101 ? -19.656 0.713 -9.472 1.00 94.19 101 GLU A CA 1
ATOM 668 C C . GLU A 1 101 ? -18.762 -0.126 -10.405 1.00 94.19 101 GLU A C 1
ATOM 670 O O . GLU A 1 101 ? -17.629 -0.445 -10.043 1.00 94.19 101 GLU A O 1
ATOM 675 N N . ALA A 1 102 ? -19.219 -0.444 -11.622 1.00 95.69 102 ALA A N 1
ATOM 676 C CA . ALA A 1 102 ? -18.461 -1.253 -12.577 1.00 95.69 102 ALA A CA 1
ATOM 677 C C . ALA A 1 102 ? -17.290 -0.464 -13.186 1.00 95.69 102 ALA A C 1
ATOM 679 O O . ALA A 1 102 ? -16.161 -0.967 -13.251 1.00 95.69 102 ALA A O 1
ATOM 680 N N . ALA A 1 103 ? -17.528 0.791 -13.573 1.00 92.88 103 ALA A N 1
ATOM 681 C CA . ALA A 1 103 ? -16.478 1.700 -14.022 1.00 92.88 103 ALA A CA 1
ATOM 682 C C . ALA A 1 103 ? -15.488 2.027 -12.890 1.00 92.88 103 ALA A C 1
ATOM 684 O O . ALA A 1 103 ? -14.281 2.093 -13.132 1.00 92.88 103 ALA A O 1
ATOM 685 N N . CYS A 1 104 ? -15.969 2.162 -11.648 1.00 93.69 104 CYS A N 1
ATOM 686 C CA . CYS A 1 104 ? -15.116 2.359 -10.475 1.00 93.69 104 CYS A CA 1
ATOM 687 C C . CYS A 1 104 ? -14.180 1.163 -10.240 1.00 93.69 104 CYS A C 1
ATOM 689 O O . CYS A 1 104 ? -12.969 1.352 -10.111 1.00 93.69 104 CYS A O 1
ATOM 691 N N . LEU A 1 105 ? -14.708 -0.067 -10.250 1.00 95.19 105 LEU A N 1
ATOM 692 C CA . LEU A 1 105 ? -13.901 -1.281 -10.092 1.00 95.19 105 LEU A CA 1
ATOM 693 C C . LEU A 1 105 ? -12.854 -1.414 -11.204 1.00 95.19 105 LEU A C 1
ATOM 695 O O . LEU A 1 105 ? -11.680 -1.608 -10.898 1.00 95.19 105 LEU A O 1
ATOM 699 N N . THR A 1 106 ? -13.245 -1.193 -12.463 1.00 95.31 106 THR A N 1
ATOM 700 C CA . THR A 1 106 ? -12.318 -1.224 -13.610 1.00 95.31 106 THR A CA 1
ATOM 701 C C . THR A 1 106 ? -11.178 -0.212 -13.438 1.00 95.31 106 THR A C 1
ATOM 703 O O . THR A 1 106 ? -10.010 -0.550 -13.621 1.00 95.31 106 THR A O 1
ATOM 706 N N . ALA A 1 107 ? -11.484 1.021 -13.024 1.00 93.19 107 ALA A N 1
ATOM 707 C CA . ALA A 1 107 ? -10.478 2.058 -12.793 1.00 93.19 107 ALA A CA 1
ATOM 708 C C . ALA A 1 107 ? -9.548 1.744 -11.600 1.00 93.19 107 ALA A C 1
ATOM 710 O O . ALA A 1 107 ? -8.365 2.086 -11.620 1.00 93.19 107 ALA A O 1
ATOM 711 N N . VAL A 1 108 ? -10.046 1.052 -10.569 1.00 92.44 108 VAL A N 1
ATOM 712 C CA . VAL A 1 108 ? -9.226 0.552 -9.450 1.00 92.44 108 VAL A CA 1
ATOM 713 C C . VAL A 1 108 ? -8.332 -0.617 -9.881 1.00 92.44 108 VAL A C 1
ATOM 715 O O . VAL A 1 108 ? -7.198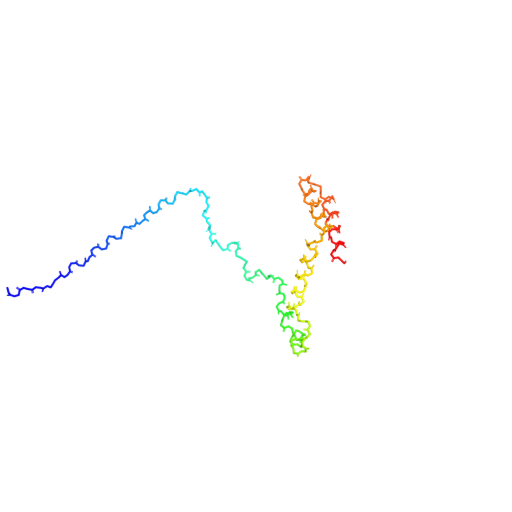 -0.716 -9.408 1.00 92.44 108 VAL A O 1
ATOM 718 N N . GLU A 1 109 ? -8.787 -1.479 -10.790 1.00 91.69 109 GLU A N 1
ATOM 719 C CA . GLU A 1 109 ? -7.963 -2.535 -11.392 1.00 91.69 109 GLU A CA 1
ATOM 720 C C . GLU A 1 109 ? -6.865 -1.955 -12.296 1.00 91.69 109 GLU A C 1
ATOM 722 O O . GLU A 1 109 ? -5.709 -2.358 -12.159 1.00 91.69 109 GLU A O 1
ATOM 727 N N . GLU A 1 110 ? -7.171 -0.945 -13.124 1.00 86.88 110 GLU A N 1
ATOM 728 C CA . GLU A 1 110 ? -6.163 -0.169 -13.871 1.00 86.88 110 GLU A CA 1
ATOM 729 C C . GLU A 1 110 ? -5.111 0.427 -12.919 1.00 86.88 110 GLU A C 1
ATOM 731 O O . GLU A 1 110 ? -3.910 0.245 -13.119 1.00 86.88 110 GLU A O 1
ATOM 736 N N . ALA A 1 111 ? -5.547 1.083 -11.838 1.00 87.88 111 ALA A N 1
ATOM 737 C CA . ALA A 1 111 ? -4.655 1.676 -10.841 1.00 87.88 111 ALA A CA 1
ATOM 738 C C . ALA A 1 111 ? -3.783 0.627 -10.119 1.00 87.88 111 ALA A C 1
ATOM 740 O O . ALA A 1 111 ? -2.629 0.902 -9.787 1.00 87.88 111 ALA A O 1
ATOM 741 N N . ARG A 1 112 ? -4.307 -0.583 -9.888 1.00 87.75 112 ARG A N 1
ATOM 742 C CA . ARG A 1 1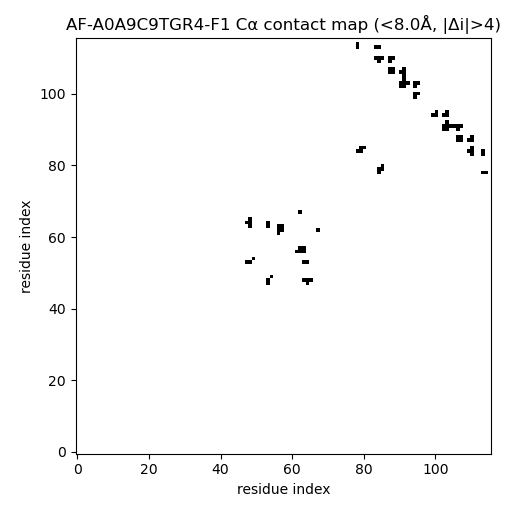12 ? -3.562 -1.707 -9.294 1.00 87.75 112 ARG A CA 1
ATOM 743 C C . ARG A 1 112 ? -2.548 -2.318 -10.253 1.00 87.75 112 ARG A C 1
ATOM 745 O O . ARG A 1 112 ? -1.458 -2.656 -9.808 1.00 87.75 112 ARG A O 1
ATOM 752 N N . ALA A 1 113 ? -2.868 -2.419 -11.542 1.00 86.25 113 ALA A N 1
ATOM 753 C CA . ALA A 1 113 ? -1.948 -2.929 -12.560 1.00 86.25 113 ALA A CA 1
ATOM 754 C C . ALA A 1 113 ? -0.698 -2.043 -12.739 1.00 86.25 113 ALA A C 1
ATOM 756 O O . ALA A 1 113 ? 0.334 -2.532 -13.181 1.00 86.25 113 ALA A O 1
ATOM 757 N N . ILE A 1 114 ? -0.777 -0.760 -12.365 1.00 83.25 114 ILE A N 1
ATOM 758 C CA . ILE A 1 114 ? 0.343 0.199 -12.397 1.00 83.25 114 ILE A CA 1
ATOM 759 C C . ILE A 1 114 ? 1.220 0.106 -11.126 1.00 83.25 114 ILE A C 1
ATOM 761 O O . ILE A 1 114 ? 2.361 0.559 -11.123 1.00 83.25 114 ILE A O 1
ATOM 765 N N . GLN A 1 115 ? 0.714 -0.501 -10.046 1.00 67.75 115 GLN A N 1
ATOM 766 C CA . GLN A 1 115 ? 1.460 -0.750 -8.800 1.00 67.75 115 GLN A CA 1
ATOM 767 C C . GLN A 1 115 ? 2.105 -2.151 -8.729 1.00 67.75 115 GLN A C 1
ATOM 769 O O . GLN A 1 115 ? 2.656 -2.494 -7.679 1.00 67.75 115 GLN A O 1
ATOM 774 N N . GLY A 1 116 ? 1.986 -2.963 -9.789 1.00 55.09 116 GLY A N 1
ATOM 775 C CA . GLY A 1 116 ? 2.422 -4.368 -9.851 1.00 55.09 116 GLY A CA 1
ATOM 776 C C . GLY A 1 116 ? 3.754 -4.585 -10.556 1.00 55.09 116 GLY A C 1
ATOM 777 O O . GLY A 1 116 ? 3.968 -3.947 -11.607 1.00 55.09 116 GLY A O 1
#

Nearest PDB structures (foldseek):
  6tz5-assembly1_AA  TM=7.647E-01  e=6.659E+00  Homo sapiens
  7o3w-assembly1_A  TM=5.511E-01  e=6.267E+00  Synechocystis sp. PCC 6803 substr. Kazusa

Radius of gyration: 30.34 Å; Cα contacts (8 Å, |Δi|>4): 50; chains: 1; bounding box: 48×69×86 Å